Protein AF-A0A916PCR7-F1 (afdb_monomer_lite)

Sequence (101 aa):
DTVVQFGDGRMILPLVIMFVIVHLIDDLVVQPLVYSHSVGMHPVEVVFVLLIFGELFGLFGMLIAIPIEAIIKVSIREIYWGLTHYKITSTKYESFETART

pLDDT: mean 81.35, std 13.64, range [43.56, 96.88]

Secondary structure (DSSP, 8-state):
--TTTS-SGGGHHHHHHHHHHHHHHIIIIIHHHHHHHHH---HHHHHHHHHHHHHHHTHHHHHHHHHHHHHHHHHHHHHHHHHHT-----TTSHHHHTT--

Radius of gyration: 26.39 Å; chains: 1; bounding box: 63×49×71 Å

InterPro domains:
  IPR002549 Transmembrane protein TqsA-like [PF01594] (7-79)

Structure (mmCIF, N/CA/C/O backbone):
data_AF-A0A916PCR7-F1
#
_entry.id   AF-A0A916PCR7-F1
#
loop_
_atom_site.group_PDB
_atom_site.i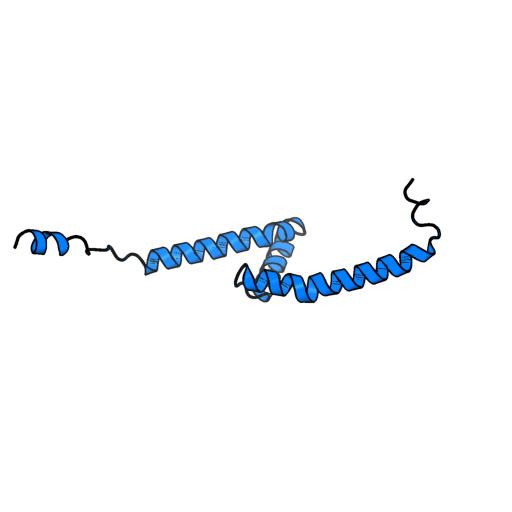d
_atom_site.type_symbol
_atom_site.label_atom_id
_atom_site.label_alt_id
_atom_site.label_comp_id
_atom_site.label_asym_id
_atom_site.label_entity_id
_atom_site.label_seq_id
_atom_site.pdbx_PDB_ins_code
_atom_site.Cartn_x
_atom_site.Cartn_y
_atom_site.Cartn_z
_atom_site.occupancy
_atom_site.B_iso_or_equiv
_atom_site.auth_seq_id
_atom_site.auth_comp_id
_atom_site.auth_asym_id
_atom_site.auth_atom_id
_atom_site.pdbx_PDB_model_num
ATOM 1 N N . ASP A 1 1 ? 32.630 -7.585 -14.526 1.00 43.56 1 ASP A N 1
ATOM 2 C CA . ASP A 1 1 ? 32.404 -8.641 -15.544 1.00 43.56 1 ASP A CA 1
ATOM 3 C C . ASP A 1 1 ? 30.933 -8.903 -15.897 1.00 43.56 1 ASP A C 1
ATOM 5 O O . ASP A 1 1 ? 30.562 -10.025 -16.225 1.00 43.56 1 ASP A O 1
ATOM 9 N N . THR A 1 2 ? 30.082 -7.869 -15.920 1.00 57.59 2 THR A N 1
ATOM 10 C CA . THR A 1 2 ? 28.644 -8.008 -16.242 1.00 57.59 2 THR A CA 1
ATOM 11 C C . THR A 1 2 ? 28.340 -7.766 -17.723 1.00 57.59 2 THR A C 1
ATOM 13 O O . THR A 1 2 ? 27.370 -8.290 -18.248 1.00 57.59 2 THR A O 1
ATOM 16 N N . VAL A 1 3 ? 29.197 -7.024 -18.431 1.00 57.69 3 VAL A N 1
ATOM 17 C CA . VAL A 1 3 ? 29.000 -6.643 -19.846 1.00 57.69 3 VAL A CA 1
ATOM 18 C C . VAL A 1 3 ? 29.380 -7.755 -20.833 1.00 57.69 3 VAL A C 1
ATOM 20 O O . VAL A 1 3 ? 28.954 -7.734 -21.980 1.00 57.69 3 VAL A O 1
ATOM 23 N N . VAL A 1 4 ? 30.166 -8.741 -20.387 1.00 56.78 4 VAL A N 1
ATOM 24 C CA . VAL A 1 4 ? 30.715 -9.818 -21.236 1.00 56.78 4 VAL A CA 1
ATOM 25 C C . VAL A 1 4 ? 29.798 -11.054 -21.268 1.00 56.78 4 VAL A C 1
ATOM 27 O O . VAL A 1 4 ? 29.942 -11.902 -22.139 1.00 56.78 4 VAL A O 1
ATOM 30 N N . GLN A 1 5 ? 28.812 -11.141 -20.363 1.00 59.28 5 GLN A N 1
ATOM 31 C CA . GLN A 1 5 ? 27.821 -12.230 -20.335 1.00 59.28 5 GLN A CA 1
ATOM 32 C C . GLN A 1 5 ? 26.566 -11.941 -21.182 1.00 59.28 5 GLN A C 1
ATOM 34 O O . GLN A 1 5 ? 25.948 -12.875 -21.680 1.00 59.28 5 GLN A O 1
ATOM 39 N N . PHE A 1 6 ? 26.220 -10.669 -21.415 1.00 59.72 6 PHE A N 1
ATOM 40 C CA . PHE A 1 6 ? 25.107 -10.247 -22.285 1.00 59.72 6 PHE A CA 1
ATOM 41 C C . PHE A 1 6 ? 25.579 -9.937 -23.707 1.00 59.72 6 PHE A C 1
ATOM 43 O O . PHE A 1 6 ? 25.242 -8.882 -24.234 1.00 59.72 6 PHE A O 1
ATOM 50 N N . GLY A 1 7 ? 26.426 -10.803 -24.276 1.00 61.53 7 GLY A N 1
ATOM 51 C CA . GLY A 1 7 ? 27.074 -10.605 -25.575 1.00 61.53 7 GLY A CA 1
ATOM 52 C C . GLY A 1 7 ? 26.183 -9.857 -26.572 1.00 61.53 7 GLY A C 1
ATOM 53 O O . GLY A 1 7 ? 25.189 -10.400 -27.037 1.00 61.53 7 GLY A O 1
ATOM 54 N N . ASP A 1 8 ? 26.563 -8.611 -26.871 1.00 67.50 8 ASP A N 1
ATOM 55 C CA . ASP A 1 8 ? 25.847 -7.639 -27.708 1.00 67.50 8 ASP A CA 1
ATOM 56 C C . ASP A 1 8 ? 24.690 -6.865 -27.018 1.00 67.50 8 ASP A C 1
ATOM 58 O O . ASP A 1 8 ? 23.697 -7.421 -26.548 1.00 67.50 8 ASP A O 1
ATOM 62 N N . GLY A 1 9 ? 24.765 -5.523 -27.035 1.00 70.81 9 GLY A N 1
ATOM 63 C CA . GLY A 1 9 ? 23.768 -4.607 -26.438 1.00 70.81 9 GLY A CA 1
ATOM 64 C C . GLY A 1 9 ? 22.352 -4.743 -27.020 1.00 70.81 9 GLY A C 1
ATOM 65 O O . GLY A 1 9 ? 21.386 -4.195 -26.487 1.00 70.81 9 GLY A O 1
ATOM 66 N N . ARG A 1 10 ? 22.213 -5.542 -28.080 1.00 74.31 10 ARG A N 1
ATOM 67 C CA . ARG A 1 10 ? 20.950 -5.999 -28.664 1.00 74.31 10 ARG A CA 1
ATOM 68 C C . ARG A 1 10 ? 20.106 -6.852 -27.713 1.00 74.31 10 ARG A C 1
ATOM 70 O O . ARG A 1 10 ? 18.897 -6.903 -27.906 1.00 74.31 10 ARG A O 1
ATOM 77 N N . MET A 1 11 ? 20.693 -7.476 -26.684 1.00 76.81 11 MET A N 1
ATOM 78 C CA . MET A 1 11 ? 19.947 -8.249 -25.674 1.00 76.81 11 MET A CA 1
ATOM 79 C C . MET A 1 11 ? 19.183 -7.383 -24.661 1.00 76.81 11 MET A C 1
ATOM 81 O O . MET A 1 11 ? 18.257 -7.868 -24.013 1.00 76.81 11 MET A O 1
ATOM 85 N N . ILE A 1 12 ? 19.518 -6.096 -24.544 1.00 84.38 12 ILE A N 1
ATOM 86 C CA . ILE A 1 12 ? 18.879 -5.191 -23.579 1.00 84.38 12 ILE A CA 1
ATOM 87 C C . ILE A 1 12 ? 17.412 -4.955 -23.952 1.00 84.38 12 ILE A C 1
ATOM 89 O O . ILE A 1 12 ? 16.535 -5.007 -23.096 1.00 84.38 12 ILE A O 1
ATOM 93 N N . LEU A 1 13 ? 17.131 -4.747 -25.240 1.00 86.12 13 LEU A N 1
ATOM 94 C CA . LEU A 1 13 ? 15.781 -4.471 -25.726 1.00 86.12 13 LEU A CA 1
ATOM 95 C C . LEU A 1 13 ? 14.775 -5.608 -25.431 1.00 86.12 13 LEU A C 1
ATOM 97 O O . LEU A 1 13 ? 13.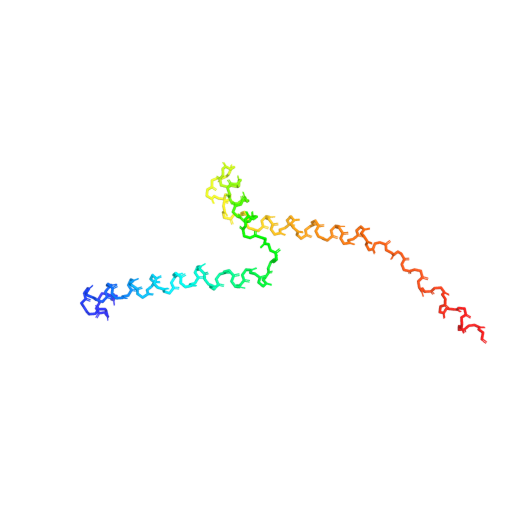736 -5.319 -24.836 1.00 86.12 13 LEU A O 1
ATOM 101 N N . PRO A 1 14 ? 15.041 -6.885 -25.775 1.00 88.94 14 PRO A N 1
ATOM 102 C CA . PRO A 1 14 ? 14.127 -7.978 -25.446 1.00 88.94 14 PRO A CA 1
ATOM 103 C C . PRO A 1 14 ? 13.986 -8.208 -23.934 1.00 88.94 14 PRO A C 1
ATOM 105 O O . PRO A 1 14 ? 12.891 -8.538 -23.486 1.00 88.94 14 PRO A O 1
ATOM 108 N N . LEU A 1 15 ? 15.036 -7.974 -23.134 1.00 89.44 15 LEU A N 1
ATOM 109 C CA . LEU A 1 15 ? 14.946 -8.033 -21.669 1.00 89.44 15 LEU A CA 1
ATOM 110 C C . LEU A 1 15 ? 14.010 -6.962 -21.103 1.00 89.44 15 LEU A C 1
ATOM 112 O O . LEU A 1 15 ? 13.171 -7.278 -20.265 1.00 89.44 15 LEU A O 1
ATOM 116 N N . VAL A 1 16 ? 14.118 -5.717 -21.575 1.00 91.88 16 VAL A N 1
ATOM 117 C CA . VAL A 1 16 ? 13.230 -4.622 -21.151 1.00 91.88 16 VAL A CA 1
ATOM 118 C C . VAL A 1 16 ? 11.784 -4.925 -21.532 1.00 91.88 16 VAL A C 1
ATOM 120 O O . VAL A 1 16 ? 10.894 -4.756 -20.704 1.00 91.88 16 VAL A O 1
ATOM 123 N N . ILE A 1 17 ? 11.538 -5.423 -22.746 1.00 94.31 17 ILE A N 1
ATOM 124 C CA . ILE A 1 17 ? 10.187 -5.797 -23.188 1.00 94.31 17 ILE A CA 1
ATOM 125 C C . ILE A 1 17 ? 9.619 -6.915 -22.308 1.00 94.31 17 ILE A C 1
ATOM 127 O O . ILE A 1 17 ? 8.491 -6.803 -21.832 1.00 94.31 17 ILE A O 1
ATOM 131 N N . MET A 1 18 ? 10.400 -7.969 -22.054 1.00 94.69 18 MET A N 1
ATOM 132 C CA . MET A 1 18 ? 9.986 -9.057 -21.168 1.00 94.69 18 MET A CA 1
ATOM 133 C C . MET A 1 18 ? 9.686 -8.537 -19.759 1.00 94.69 18 MET A C 1
ATOM 135 O O . MET A 1 18 ? 8.655 -8.885 -19.191 1.00 94.69 18 MET A O 1
ATOM 139 N N . PHE A 1 19 ? 10.557 -7.681 -19.216 1.00 95.06 19 PHE A N 1
ATOM 140 C CA . PHE A 1 19 ? 10.377 -7.092 -17.895 1.00 95.06 19 PHE A CA 1
ATOM 141 C C . PHE A 1 19 ? 9.088 -6.278 -17.825 1.00 95.06 19 PHE A C 1
ATOM 143 O O . PHE A 1 19 ? 8.289 -6.511 -16.929 1.00 95.06 19 PHE A O 1
ATOM 150 N N . VAL A 1 20 ? 8.841 -5.394 -18.795 1.00 96.00 20 VAL A N 1
ATOM 151 C CA . VAL A 1 20 ? 7.612 -4.592 -18.852 1.00 96.00 20 VAL A CA 1
ATOM 152 C C . VAL A 1 20 ? 6.378 -5.486 -18.909 1.00 96.00 20 VAL A C 1
ATOM 154 O O . VAL A 1 20 ? 5.443 -5.239 -18.162 1.00 96.00 20 VAL A O 1
ATOM 157 N N . ILE A 1 21 ? 6.372 -6.535 -19.739 1.00 96.88 21 ILE A N 1
ATOM 158 C CA . ILE A 1 21 ? 5.231 -7.461 -19.834 1.00 96.88 21 ILE A CA 1
ATOM 159 C C . ILE A 1 21 ? 4.975 -8.150 -18.492 1.00 96.88 21 ILE A C 1
ATOM 161 O O . ILE A 1 21 ? 3.837 -8.179 -18.027 1.00 96.88 21 ILE A O 1
ATOM 165 N N . VAL A 1 22 ? 6.022 -8.691 -17.865 1.00 96.19 22 VAL A N 1
ATOM 166 C CA . VAL A 1 22 ? 5.903 -9.367 -16.567 1.00 96.19 22 VAL A CA 1
ATOM 167 C C . VAL A 1 22 ? 5.428 -8.391 -15.492 1.00 96.19 22 VAL A C 1
ATOM 169 O O . VAL A 1 22 ? 4.509 -8.723 -14.753 1.00 96.19 22 VAL A O 1
ATOM 172 N N . HIS A 1 23 ? 5.993 -7.184 -15.442 1.00 94.81 23 HIS A N 1
ATOM 173 C CA . HIS A 1 23 ? 5.616 -6.158 -14.470 1.00 94.81 23 HIS A CA 1
ATOM 174 C C . HIS A 1 23 ? 4.165 -5.711 -14.656 1.00 94.81 23 HIS A C 1
ATOM 176 O O . HIS A 1 23 ? 3.425 -5.608 -13.687 1.00 94.81 23 HIS A O 1
ATOM 182 N N . LEU A 1 24 ? 3.716 -5.542 -15.906 1.00 96.31 24 LEU A N 1
ATOM 183 C CA . LEU A 1 24 ? 2.328 -5.190 -16.198 1.00 96.31 24 LEU A CA 1
ATOM 184 C C . LEU A 1 24 ? 1.357 -6.263 -15.697 1.00 96.31 24 LEU A C 1
ATOM 186 O O . LEU A 1 24 ? 0.297 -5.943 -15.169 1.00 96.31 24 LEU A O 1
ATOM 190 N N . ILE A 1 25 ? 1.703 -7.539 -15.886 1.00 95.44 25 ILE A N 1
ATOM 191 C CA . ILE A 1 25 ? 0.894 -8.660 -15.393 1.00 95.44 25 ILE A CA 1
ATOM 192 C C . ILE A 1 25 ? 0.892 -8.674 -13.860 1.00 95.44 25 ILE A C 1
ATOM 194 O O . ILE A 1 25 ? -0.159 -8.901 -13.258 1.00 95.44 25 ILE A O 1
ATOM 198 N N . ASP A 1 26 ? 2.040 -8.413 -13.236 1.00 92.88 26 ASP A N 1
ATOM 199 C CA . ASP A 1 26 ? 2.170 -8.377 -11.782 1.00 92.88 26 ASP A CA 1
ATOM 200 C C . ASP A 1 26 ? 1.294 -7.272 -11.170 1.00 92.88 26 ASP A C 1
ATOM 202 O O . ASP A 1 26 ? 0.443 -7.551 -10.326 1.00 92.88 26 ASP A O 1
ATOM 206 N N . ASP A 1 27 ? 1.398 -6.047 -11.684 1.00 89.31 27 ASP A N 1
ATOM 207 C CA . ASP A 1 27 ? 0.664 -4.887 -11.171 1.00 89.31 27 ASP A CA 1
ATOM 208 C C . ASP A 1 27 ? -0.844 -4.950 -11.471 1.00 89.31 27 ASP A C 1
ATOM 210 O O . ASP A 1 27 ? -1.667 -4.569 -10.638 1.00 89.31 27 ASP A O 1
ATOM 214 N N . LEU A 1 28 ? -1.242 -5.429 -12.658 1.00 90.06 28 LEU A N 1
ATOM 215 C CA . LEU A 1 28 ? -2.651 -5.414 -13.076 1.00 90.06 28 LEU A CA 1
ATOM 216 C C . LEU A 1 28 ? -3.441 -6.655 -12.652 1.00 90.06 28 LEU A C 1
ATOM 218 O O . LEU A 1 28 ? -4.666 -6.581 -12.553 1.00 90.06 28 LEU A O 1
ATOM 222 N N . VAL A 1 29 ? -2.782 -7.799 -12.452 1.00 90.06 29 VAL A N 1
ATOM 223 C CA . VAL A 1 29 ? -3.467 -9.078 -12.196 1.00 90.06 29 VAL A CA 1
ATOM 224 C C . VAL A 1 29 ? -3.044 -9.673 -10.863 1.00 90.06 29 VAL A C 1
ATOM 226 O O . VAL A 1 29 ? -3.906 -9.976 -10.038 1.00 90.06 29 VAL A O 1
ATOM 229 N N . VAL A 1 30 ? -1.741 -9.833 -10.631 1.00 88.25 30 VAL A N 1
ATOM 230 C CA . VAL A 1 30 ? -1.236 -10.552 -9.452 1.00 88.25 30 VAL A CA 1
ATOM 231 C C . VAL A 1 30 ? -1.485 -9.747 -8.180 1.00 88.25 30 VAL A C 1
ATOM 233 O O . VAL A 1 30 ? -2.109 -10.260 -7.251 1.00 88.25 30 VAL A O 1
ATOM 236 N N . GLN A 1 31 ? -1.083 -8.477 -8.155 1.00 84.81 31 GLN A N 1
ATOM 237 C CA . GLN A 1 31 ? -1.277 -7.579 -7.019 1.00 84.81 31 GLN A CA 1
ATOM 238 C C . GLN A 1 31 ? -2.756 -7.494 -6.593 1.00 84.81 31 GLN A C 1
ATOM 240 O O . GLN A 1 31 ? -3.041 -7.804 -5.434 1.00 84.81 31 GLN A O 1
ATOM 245 N N . PRO A 1 32 ? -3.735 -7.181 -7.470 1.00 76.94 32 PRO A N 1
ATOM 246 C CA . PRO A 1 32 ? -5.144 -7.130 -7.078 1.00 76.94 32 PRO A CA 1
ATOM 247 C C . PRO A 1 32 ? -5.683 -8.467 -6.573 1.00 76.94 32 PRO A C 1
ATOM 249 O O . PRO A 1 32 ? -6.437 -8.488 -5.600 1.00 76.94 32 PRO A O 1
ATOM 252 N N . LEU A 1 33 ? -5.293 -9.585 -7.196 1.00 82.12 33 LEU A N 1
ATOM 253 C CA . LEU A 1 33 ? -5.718 -10.920 -6.770 1.00 82.12 33 LEU A CA 1
ATOM 254 C C . LEU A 1 33 ? -5.224 -11.229 -5.345 1.00 82.12 33 LEU A C 1
ATOM 256 O O . LEU A 1 33 ? -5.983 -11.733 -4.512 1.00 82.12 33 LEU A O 1
ATOM 260 N N . VAL A 1 34 ? -3.969 -10.875 -5.056 1.00 79.25 34 VAL A N 1
ATOM 261 C CA . VAL A 1 34 ? -3.327 -11.063 -3.750 1.00 79.25 34 VAL A CA 1
ATOM 262 C C . VAL A 1 34 ? -3.924 -10.121 -2.698 1.00 79.25 34 VAL A C 1
ATOM 264 O O . VAL A 1 34 ? -4.278 -10.573 -1.604 1.00 79.25 34 VAL A O 1
ATOM 267 N N . TYR A 1 35 ? -4.108 -8.836 -3.016 1.00 68.38 35 TYR A N 1
ATOM 268 C CA . TYR A 1 35 ? -4.709 -7.856 -2.102 1.00 68.38 35 TYR A CA 1
ATOM 269 C C . TYR A 1 35 ? -6.194 -8.142 -1.828 1.00 68.38 35 TYR A C 1
ATOM 271 O O . TYR A 1 35 ? -6.649 -7.978 -0.692 1.00 68.38 35 TYR A O 1
ATOM 279 N N . SER A 1 36 ? -6.934 -8.644 -2.825 1.00 63.00 36 SER A N 1
ATOM 280 C CA . SER A 1 36 ? -8.338 -9.051 -2.689 1.00 63.00 36 SER A CA 1
ATOM 281 C C . SER A 1 36 ? -8.519 -10.160 -1.651 1.00 63.00 36 SER A C 1
ATOM 283 O O . SER A 1 36 ? -9.425 -10.069 -0.823 1.00 63.00 36 SER A O 1
ATOM 285 N N . HIS A 1 37 ? -7.641 -11.168 -1.645 1.00 65.19 37 HIS A N 1
ATOM 286 C CA . HIS A 1 37 ? -7.697 -12.246 -0.653 1.00 65.19 37 HIS A CA 1
ATOM 287 C C . HIS A 1 37 ? -7.191 -11.826 0.731 1.00 65.19 37 HIS A C 1
ATOM 289 O O . HIS A 1 37 ? -7.648 -12.369 1.735 1.00 65.19 37 HIS A O 1
ATOM 295 N N . SER A 1 38 ? -6.247 -10.884 0.799 1.00 61.69 38 SER A N 1
ATOM 296 C CA . SER A 1 38 ? -5.461 -10.679 2.021 1.00 61.69 38 SER A CA 1
ATOM 297 C C . SER A 1 38 ? -6.024 -9.626 2.977 1.00 61.69 38 SER A C 1
ATOM 299 O O . SER A 1 38 ? -5.729 -9.698 4.167 1.00 61.69 38 SER A O 1
ATOM 301 N N . VAL A 1 39 ? -6.804 -8.639 2.507 1.00 59.00 39 VAL A N 1
ATOM 302 C CA . VAL A 1 39 ? -7.092 -7.458 3.356 1.00 59.00 39 VAL A CA 1
ATOM 303 C C . VAL A 1 39 ? -8.540 -6.955 3.329 1.00 59.00 39 VAL A C 1
ATOM 305 O O . VAL A 1 39 ? -8.930 -6.151 4.184 1.00 59.00 39 VAL A O 1
ATOM 308 N N . GLY A 1 40 ? -9.373 -7.429 2.391 1.00 64.88 40 GLY A N 1
ATOM 309 C CA . GLY A 1 40 ? -10.777 -7.004 2.275 1.00 64.88 40 GLY A CA 1
ATOM 310 C C . GLY A 1 40 ? -10.945 -5.476 2.270 1.00 64.88 40 GLY A C 1
ATOM 311 O O . GLY A 1 40 ? -11.906 -4.954 2.834 1.00 64.88 40 GLY A O 1
ATOM 312 N N . MET A 1 41 ? -9.938 -4.754 1.773 1.00 68.38 41 MET A N 1
ATOM 313 C CA . MET A 1 41 ? -9.918 -3.299 1.633 1.00 68.38 41 MET A CA 1
ATOM 314 C C . M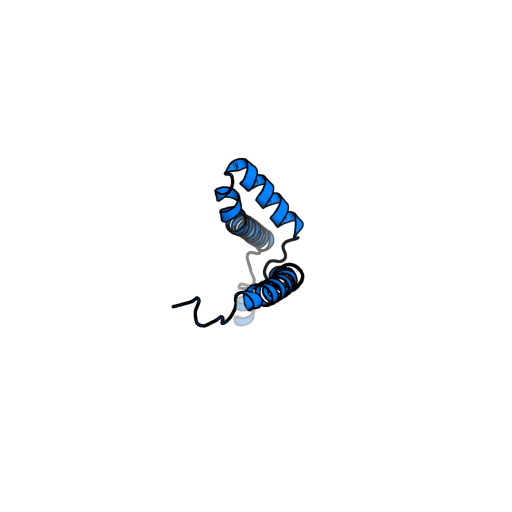ET A 1 41 ? -10.341 -2.953 0.224 1.00 68.38 41 MET A C 1
ATOM 316 O O . MET A 1 41 ? -9.914 -3.601 -0.736 1.00 68.38 41 MET A O 1
ATOM 320 N N . HIS A 1 42 ? -11.185 -1.940 0.095 1.00 75.38 42 HIS A N 1
ATOM 321 C CA . HIS A 1 42 ? -11.557 -1.472 -1.226 1.00 75.38 42 HIS A CA 1
ATOM 322 C C . HIS A 1 42 ? -10.348 -0.735 -1.834 1.00 75.38 42 HIS A C 1
ATOM 324 O O . HIS A 1 42 ? -9.786 0.123 -1.157 1.00 75.38 42 HIS A O 1
ATOM 330 N N . PRO A 1 43 ? -9.939 -0.987 -3.094 1.00 74.94 43 PRO A N 1
ATOM 331 C CA . PRO A 1 43 ? -8.751 -0.354 -3.689 1.00 74.94 43 PRO A CA 1
ATOM 332 C C . PRO A 1 43 ? -8.740 1.180 -3.598 1.00 74.94 43 PRO A C 1
ATOM 334 O O . PRO A 1 43 ? -7.688 1.802 -3.491 1.00 74.94 43 PRO A O 1
ATOM 337 N N . VAL A 1 44 ? -9.924 1.797 -3.583 1.00 85.00 44 VAL A N 1
ATOM 338 C CA . VAL A 1 44 ? -10.085 3.250 -3.409 1.00 85.00 44 VAL A CA 1
ATOM 339 C C . VAL A 1 44 ? -9.643 3.733 -2.022 1.00 85.00 44 VAL A C 1
ATOM 341 O O . VAL A 1 44 ? -9.113 4.834 -1.934 1.00 85.00 44 VAL A O 1
ATOM 344 N N . GLU A 1 45 ? -9.809 2.940 -0.956 1.00 85.88 45 GLU A N 1
ATOM 345 C CA . GLU A 1 45 ? -9.382 3.301 0.411 1.00 85.88 45 GLU A CA 1
ATOM 346 C C . GLU A 1 45 ? -7.867 3.517 0.461 1.00 85.88 45 GLU A C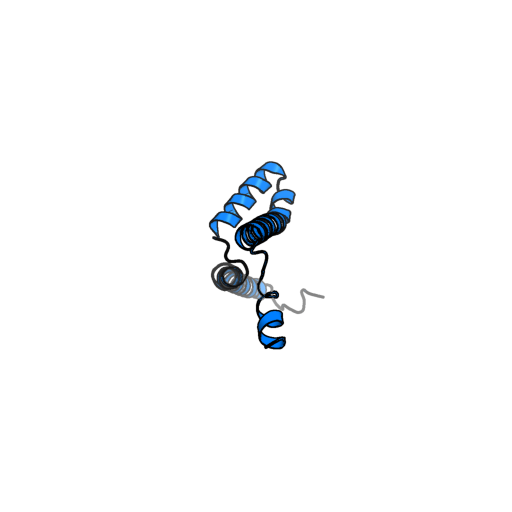 1
ATOM 348 O O . GLU A 1 45 ? -7.396 4.541 0.955 1.00 85.88 45 GLU A O 1
ATOM 353 N N . VAL A 1 46 ? -7.112 2.599 -0.150 1.00 83.75 46 VAL A N 1
ATOM 354 C CA . VAL A 1 46 ? -5.646 2.658 -0.221 1.00 83.75 46 VAL A CA 1
ATOM 355 C C . VAL A 1 46 ? -5.187 3.917 -0.956 1.00 83.75 46 VAL A C 1
ATOM 357 O O . VAL A 1 46 ? -4.327 4.644 -0.461 1.00 83.75 46 VAL A O 1
ATOM 360 N N . VAL A 1 47 ? -5.796 4.222 -2.107 1.00 89.12 47 VAL A N 1
ATOM 361 C CA . VAL A 1 47 ? -5.488 5.445 -2.868 1.00 89.12 47 VAL A CA 1
ATOM 362 C C . VAL A 1 47 ? -5.785 6.692 -2.035 1.00 89.12 47 VAL A C 1
ATOM 364 O O . VAL A 1 47 ? -4.973 7.613 -1.997 1.00 89.12 47 VAL A O 1
ATOM 367 N N . PHE A 1 48 ? -6.916 6.718 -1.329 1.00 92.06 48 PHE A N 1
ATOM 368 C CA . PHE A 1 48 ? -7.317 7.870 -0.525 1.00 92.06 48 PHE A CA 1
ATOM 369 C C . PHE A 1 48 ? -6.328 8.151 0.613 1.00 92.06 48 PHE A C 1
ATOM 371 O O . PHE A 1 48 ? -5.903 9.292 0.800 1.00 92.06 48 PHE A O 1
ATOM 378 N N . VAL A 1 49 ? -5.913 7.112 1.342 1.00 91.25 49 VAL A N 1
ATOM 379 C CA . VAL A 1 49 ? -4.923 7.250 2.418 1.00 91.25 49 VAL A CA 1
ATOM 380 C C . VAL A 1 49 ? -3.562 7.666 1.862 1.00 91.25 49 VAL A C 1
ATOM 382 O O . VAL A 1 49 ? -2.933 8.557 2.431 1.00 91.25 49 VAL A O 1
ATOM 385 N N . LEU A 1 50 ? -3.120 7.101 0.734 1.00 93.25 50 LEU A N 1
ATOM 386 C CA . LEU A 1 50 ? -1.862 7.503 0.095 1.00 93.25 50 LEU A CA 1
ATOM 387 C C . LEU A 1 50 ? -1.846 8.986 -0.287 1.00 93.25 50 LEU A C 1
ATOM 389 O O . LEU A 1 50 ? -0.827 9.643 -0.091 1.00 93.25 50 LEU A O 1
ATOM 393 N N . LEU A 1 51 ? -2.962 9.522 -0.789 1.00 94.44 51 LEU A N 1
ATOM 394 C CA . LEU A 1 51 ? -3.081 10.946 -1.111 1.00 94.44 51 LEU A CA 1
ATOM 395 C C . LEU A 1 51 ? -3.007 11.816 0.148 1.00 94.44 51 LEU A C 1
ATOM 397 O O . LEU A 1 51 ? -2.241 12.775 0.183 1.00 94.44 51 LEU A O 1
ATOM 401 N N . ILE A 1 52 ? -3.746 11.454 1.202 1.00 95.19 52 ILE A N 1
ATOM 402 C CA . ILE A 1 52 ? -3.737 12.198 2.472 1.00 95.19 52 ILE A CA 1
ATOM 403 C C . ILE A 1 52 ? -2.332 12.206 3.082 1.00 95.19 52 ILE A C 1
ATOM 405 O O . ILE A 1 52 ? -1.804 13.262 3.422 1.00 95.19 52 ILE A O 1
ATOM 409 N N . PHE A 1 53 ? -1.701 11.040 3.217 1.00 95.12 53 PHE A N 1
ATOM 410 C CA . PHE A 1 53 ? -0.372 10.943 3.817 1.00 95.12 53 PHE A CA 1
ATOM 411 C C . PHE A 1 53 ? 0.724 11.519 2.915 1.00 95.12 53 PHE A C 1
ATOM 413 O O . PHE A 1 53 ? 1.697 12.074 3.430 1.00 95.12 53 PHE A O 1
ATOM 420 N N . GLY A 1 54 ? 0.555 11.433 1.594 1.00 95.94 54 GLY A N 1
ATOM 421 C CA . GLY A 1 54 ? 1.432 12.067 0.614 1.00 95.94 54 GLY A CA 1
ATOM 422 C C . GLY A 1 54 ? 1.444 13.588 0.734 1.00 95.94 54 GLY A C 1
ATOM 423 O O . GLY A 1 54 ? 2.517 14.180 0.725 1.00 95.94 54 GLY A O 1
ATOM 424 N N . GLU A 1 55 ? 0.289 14.219 0.943 1.00 96.12 55 GLU A N 1
ATOM 425 C CA . GLU A 1 55 ? 0.216 15.666 1.187 1.00 96.12 55 GLU A CA 1
ATOM 426 C C . GLU A 1 55 ? 0.778 16.057 2.566 1.00 96.12 55 GLU A C 1
ATOM 428 O O . GLU A 1 55 ? 1.463 17.069 2.696 1.00 96.12 55 GLU A O 1
ATOM 433 N N . LEU A 1 56 ? 0.536 15.249 3.606 1.00 95.56 56 LEU A N 1
ATOM 434 C CA . LEU A 1 56 ? 0.945 15.584 4.978 1.00 95.56 56 LEU A CA 1
ATOM 435 C C . LEU A 1 56 ? 2.451 15.427 5.237 1.00 95.56 56 LEU A C 1
ATOM 437 O O . LEU A 1 56 ? 3.045 16.247 5.938 1.00 95.56 56 LEU A O 1
ATOM 441 N N . PHE A 1 57 ? 3.065 14.360 4.720 1.00 94.25 57 PHE A N 1
ATOM 442 C CA . PHE A 1 57 ? 4.450 13.987 5.039 1.00 94.25 57 PHE A CA 1
ATOM 443 C C . PHE A 1 57 ? 5.296 13.690 3.790 1.00 94.25 57 PHE A C 1
ATOM 445 O O . PHE A 1 57 ? 6.417 13.179 3.900 1.00 94.25 57 PHE A O 1
ATOM 452 N 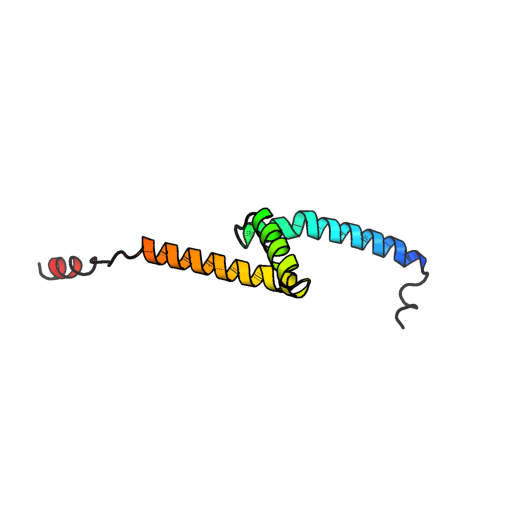N . GLY A 1 58 ? 4.779 13.983 2.593 1.00 93.81 58 GLY A N 1
ATOM 453 C CA . GLY A 1 58 ? 5.461 13.710 1.333 1.00 93.81 58 GLY A CA 1
ATOM 454 C C . GLY A 1 58 ? 5.667 12.213 1.097 1.00 93.81 58 GLY A C 1
ATOM 455 O O . GLY A 1 58 ? 4.857 11.364 1.476 1.00 93.81 58 GLY A O 1
ATOM 456 N N . LEU A 1 59 ? 6.819 11.880 0.513 1.00 94.75 59 LEU A N 1
ATOM 457 C CA . LEU A 1 59 ? 7.210 10.500 0.217 1.00 94.75 59 LEU A CA 1
ATOM 458 C C . LEU A 1 59 ? 7.196 9.598 1.462 1.00 94.75 59 LEU A C 1
ATOM 460 O O . LEU A 1 59 ? 6.761 8.451 1.390 1.00 94.75 59 LEU A O 1
ATOM 464 N N . PHE A 1 60 ? 7.640 10.110 2.614 1.00 94.75 60 PHE A N 1
ATOM 465 C CA . PHE A 1 60 ? 7.657 9.331 3.854 1.00 94.75 60 PHE A CA 1
ATOM 466 C C . PHE A 1 60 ? 6.250 8.965 4.322 1.00 94.75 60 PHE A C 1
ATOM 468 O O . PHE A 1 60 ? 6.048 7.851 4.799 1.00 94.75 60 PHE A O 1
ATOM 475 N N . GLY A 1 61 ? 5.278 9.861 4.133 1.00 94.06 61 GLY A N 1
ATOM 476 C CA . GLY A 1 61 ? 3.874 9.582 4.422 1.00 94.06 61 GLY A CA 1
ATOM 477 C C . GLY A 1 61 ? 3.329 8.443 3.578 1.00 94.06 61 GLY A C 1
ATOM 478 O O . GLY A 1 61 ? 2.696 7.537 4.110 1.00 94.06 61 GLY A O 1
ATOM 479 N N . MET A 1 62 ? 3.636 8.441 2.281 1.00 94.44 62 MET A N 1
ATOM 480 C CA . MET A 1 62 ? 3.217 7.365 1.380 1.00 94.44 62 MET A CA 1
ATOM 481 C C . MET A 1 62 ? 3.798 6.001 1.784 1.00 94.44 62 MET A C 1
ATOM 483 O O . MET A 1 62 ? 3.085 5.003 1.732 1.00 94.44 62 MET A O 1
ATOM 487 N N . LEU A 1 63 ? 5.054 5.951 2.247 1.00 93.56 63 LEU A N 1
ATOM 488 C CA . LEU A 1 63 ? 5.694 4.705 2.695 1.00 93.56 63 LEU A CA 1
ATOM 489 C C . LEU A 1 63 ? 5.010 4.093 3.927 1.00 93.56 63 LEU A C 1
ATOM 491 O O . LEU A 1 63 ? 4.908 2.871 4.032 1.00 93.56 63 LEU A O 1
ATOM 495 N N . ILE A 1 64 ? 4.547 4.931 4.858 1.00 94.25 64 ILE A N 1
ATOM 496 C CA . ILE A 1 64 ? 3.923 4.480 6.113 1.00 94.25 64 ILE A CA 1
ATOM 497 C C . ILE A 1 64 ? 2.388 4.443 6.058 1.00 94.25 64 ILE A C 1
ATOM 499 O O . ILE A 1 64 ? 1.756 4.004 7.016 1.00 94.25 64 ILE A O 1
ATOM 503 N N . ALA A 1 65 ? 1.779 4.875 4.953 1.00 92.38 65 ALA A N 1
ATOM 504 C CA . ALA A 1 65 ? 0.329 4.946 4.790 1.00 92.38 65 ALA A CA 1
ATOM 505 C C . ALA A 1 65 ? -0.350 3.582 4.994 1.00 92.38 65 ALA A C 1
ATOM 507 O O . ALA A 1 65 ? -1.282 3.467 5.786 1.00 92.38 65 ALA A O 1
ATOM 508 N N . ILE A 1 66 ? 0.161 2.543 4.326 1.00 89.12 66 ILE A N 1
ATOM 509 C CA . ILE A 1 66 ? -0.388 1.179 4.377 1.00 89.12 66 ILE A CA 1
ATOM 510 C C . ILE A 1 66 ? -0.356 0.593 5.801 1.00 89.12 66 ILE A C 1
ATOM 512 O O . ILE A 1 66 ? -1.401 0.151 6.278 1.00 89.12 66 ILE A O 1
ATOM 516 N N . PRO A 1 67 ? 0.784 0.581 6.527 1.00 88.81 67 PRO A N 1
ATOM 517 C CA . PRO A 1 67 ? 0.795 0.026 7.877 1.00 88.81 67 PRO A CA 1
ATOM 518 C C . PRO A 1 67 ? -0.100 0.807 8.848 1.00 88.81 67 PRO A C 1
ATOM 520 O O . PRO A 1 67 ? -0.734 0.190 9.703 1.00 88.81 67 PRO A O 1
ATOM 523 N N . ILE A 1 68 ? -0.197 2.135 8.719 1.00 92.44 68 ILE A N 1
ATOM 524 C CA . ILE A 1 68 ? -1.087 2.936 9.575 1.00 92.44 68 ILE A CA 1
ATOM 525 C C . ILE A 1 68 ? -2.555 2.601 9.305 1.00 92.44 68 ILE A C 1
ATOM 527 O O . ILE A 1 68 ? -3.323 2.397 10.247 1.00 92.44 68 ILE A O 1
ATOM 531 N N . GLU A 1 69 ? -2.945 2.514 8.039 1.00 90.19 69 GLU A N 1
ATOM 532 C CA . GLU A 1 69 ? -4.312 2.187 7.645 1.00 90.19 69 GLU A CA 1
ATOM 533 C C . GLU A 1 69 ? -4.718 0.781 8.121 1.00 90.19 69 GLU A C 1
ATOM 535 O O . GLU A 1 69 ? -5.781 0.625 8.734 1.00 90.19 69 GLU A O 1
ATOM 540 N N . ALA A 1 70 ? -3.815 -0.200 8.021 1.00 88.56 70 ALA A N 1
ATOM 541 C CA . ALA A 1 70 ? -4.022 -1.535 8.576 1.00 88.56 70 ALA A CA 1
ATOM 542 C C . ALA A 1 70 ? -4.247 -1.516 10.101 1.00 88.56 70 ALA A C 1
ATOM 544 O O . ALA A 1 70 ? -5.178 -2.159 10.597 1.00 88.56 70 ALA A O 1
ATOM 545 N N . ILE A 1 71 ? -3.438 -0.756 10.853 1.00 92.50 71 ILE A N 1
ATOM 546 C CA . ILE A 1 71 ? -3.578 -0.629 12.315 1.00 92.50 71 ILE A CA 1
ATOM 547 C C . ILE A 1 71 ? -4.940 -0.030 12.677 1.00 92.50 71 ILE A C 1
ATOM 549 O O . ILE A 1 71 ? -5.619 -0.547 13.570 1.00 92.50 71 ILE A O 1
ATOM 553 N N . ILE A 1 72 ? -5.359 1.033 11.987 1.00 91.50 72 ILE A N 1
ATOM 554 C CA . ILE A 1 72 ? -6.644 1.699 12.237 1.00 91.50 72 ILE A CA 1
ATOM 555 C C . ILE A 1 72 ? -7.802 0.731 11.975 1.00 91.50 72 ILE A C 1
ATOM 557 O O . ILE A 1 72 ? -8.674 0.575 12.836 1.00 91.50 72 ILE A O 1
ATOM 561 N N . LYS A 1 73 ? -7.798 0.036 10.831 1.00 86.94 73 LYS A N 1
ATOM 562 C CA . LYS A 1 73 ? -8.878 -0.888 10.459 1.00 86.94 73 LYS A CA 1
ATOM 563 C C . LYS A 1 73 ? -9.007 -2.044 11.448 1.00 86.94 73 LYS A C 1
ATOM 565 O O . LYS A 1 73 ? -10.119 -2.355 11.879 1.00 86.94 73 LYS A O 1
ATOM 570 N N . VAL A 1 74 ? -7.888 -2.660 11.836 1.00 90.25 74 VAL A N 1
ATOM 571 C CA . VAL A 1 74 ? -7.886 -3.742 12.833 1.00 90.25 74 VAL A CA 1
ATOM 572 C C . VAL A 1 74 ? -8.361 -3.224 14.188 1.00 90.25 74 VAL A C 1
ATOM 574 O O . VAL A 1 74 ? -9.217 -3.854 14.799 1.00 90.25 74 VAL A O 1
ATOM 577 N N . SER A 1 75 ? -7.895 -2.051 14.623 1.00 92.75 75 SER A N 1
ATOM 578 C CA . SER A 1 75 ? -8.316 -1.460 15.900 1.00 92.75 75 SER A CA 1
ATOM 579 C C . SER A 1 75 ? -9.827 -1.231 15.945 1.00 92.75 75 SER A C 1
ATOM 581 O O . SER A 1 75 ? -10.485 -1.637 16.900 1.00 92.75 75 SER A O 1
ATOM 583 N N . ILE A 1 76 ? -10.402 -0.640 14.893 1.00 91.81 76 ILE A N 1
ATOM 584 C CA . ILE A 1 76 ? -11.851 -0.418 14.798 1.00 91.81 76 ILE A CA 1
ATOM 585 C C . ILE A 1 76 ? -12.601 -1.751 14.790 1.00 91.81 76 ILE A C 1
ATOM 587 O O . ILE A 1 76 ? -13.602 -1.890 15.491 1.00 91.81 76 ILE A O 1
ATOM 591 N N . ARG A 1 77 ? -12.118 -2.738 14.027 1.00 89.62 77 ARG A N 1
ATOM 592 C CA . ARG A 1 77 ? -12.741 -4.063 13.937 1.00 89.62 77 ARG A CA 1
ATOM 593 C C . ARG A 1 77 ? -12.773 -4.770 15.289 1.00 89.62 77 ARG A C 1
ATOM 595 O O . ARG A 1 77 ? -13.825 -5.275 15.670 1.00 89.62 77 ARG A O 1
ATOM 602 N N . GLU A 1 78 ? -11.653 -4.783 16.002 1.00 90.06 78 GLU A N 1
ATOM 603 C CA . GLU A 1 78 ? -11.537 -5.428 17.313 1.00 90.06 78 GLU A CA 1
ATOM 604 C C . GLU A 1 78 ? -12.365 -4.700 18.374 1.00 90.06 78 GLU A C 1
ATOM 606 O O . GLU A 1 78 ? -13.071 -5.338 19.153 1.00 90.06 78 GLU A O 1
ATOM 611 N N . ILE A 1 79 ? -12.370 -3.364 18.365 1.00 93.00 79 ILE A N 1
ATOM 612 C CA . ILE A 1 79 ? -13.219 -2.577 19.268 1.00 93.00 79 ILE A CA 1
ATOM 613 C C . ILE A 1 79 ? -14.698 -2.852 18.981 1.00 93.00 79 ILE A C 1
ATOM 615 O O . ILE A 1 79 ? -15.469 -3.110 19.905 1.00 93.00 79 ILE A O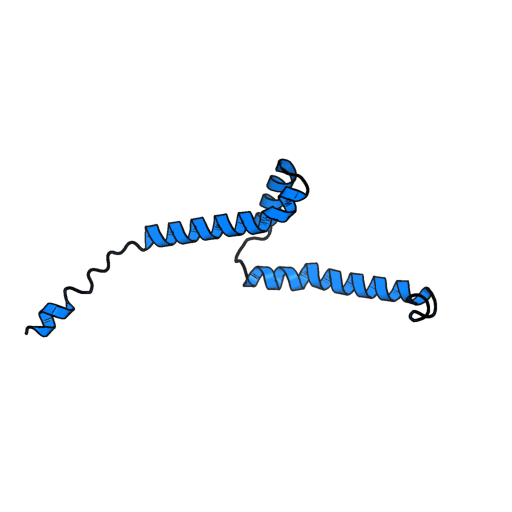 1
ATOM 619 N N . TYR A 1 80 ? -15.108 -2.837 17.712 1.00 91.88 80 TYR A N 1
ATOM 620 C CA . TYR A 1 80 ? -16.493 -3.093 17.326 1.00 91.88 80 TYR A CA 1
ATOM 621 C C . TYR A 1 80 ? -16.929 -4.517 17.688 1.00 91.88 80 TYR A C 1
ATOM 623 O O . TYR A 1 80 ? -18.019 -4.717 18.230 1.00 91.88 80 TYR A O 1
ATOM 631 N N . TRP A 1 81 ? -16.067 -5.510 17.456 1.00 90.44 81 TRP A N 1
ATOM 632 C CA . TRP A 1 81 ? -16.308 -6.885 17.885 1.00 90.44 81 TRP A CA 1
ATOM 633 C C . TRP A 1 81 ? -16.443 -6.975 19.408 1.00 90.44 81 TRP A C 1
ATOM 635 O O . TRP A 1 81 ? -17.419 -7.536 19.903 1.00 90.44 81 TRP A O 1
ATOM 645 N N . GLY A 1 82 ? -15.512 -6.379 20.157 1.00 87.00 82 GLY A N 1
ATOM 646 C CA . GLY A 1 82 ? -15.518 -6.379 21.620 1.00 87.00 82 GLY A CA 1
ATOM 647 C C . GLY A 1 82 ? -16.760 -5.714 22.221 1.00 87.00 82 GLY A C 1
ATOM 648 O O . GLY A 1 82 ? -17.336 -6.242 23.170 1.00 87.00 82 GLY A O 1
ATOM 649 N N . LEU A 1 83 ? -17.222 -4.605 21.637 1.00 87.31 83 LEU A N 1
ATOM 650 C CA . LEU A 1 83 ? -18.441 -3.915 22.069 1.00 87.31 83 LEU A CA 1
ATOM 651 C C . LEU A 1 83 ? -19.710 -4.716 21.750 1.00 87.31 83 LEU A C 1
ATOM 653 O O . LEU A 1 83 ? -20.634 -4.753 22.560 1.00 87.31 83 LEU A O 1
ATOM 657 N N . THR A 1 84 ? -19.767 -5.372 20.589 1.00 83.75 84 THR A N 1
ATOM 658 C CA . THR A 1 84 ? -20.952 -6.137 20.158 1.00 83.75 84 THR A CA 1
ATOM 659 C C . THR A 1 84 ? -21.044 -7.529 20.789 1.00 83.75 84 THR A C 1
ATOM 661 O O . THR A 1 84 ? -22.147 -8.051 20.948 1.00 83.75 84 THR A O 1
ATOM 664 N N . HIS A 1 85 ? -19.915 -8.123 21.193 1.00 75.62 85 HIS A N 1
ATOM 665 C CA . HIS A 1 85 ? -19.835 -9.465 21.783 1.00 75.62 85 HIS A CA 1
ATOM 666 C C . HIS A 1 85 ? -19.542 -9.471 23.286 1.00 75.62 85 HIS A C 1
ATOM 668 O O . HIS A 1 85 ? -19.171 -10.511 23.833 1.00 75.62 85 HIS A O 1
ATOM 674 N N . TYR A 1 86 ? -19.802 -8.370 23.998 1.00 66.69 86 TYR A N 1
ATOM 675 C CA . TYR A 1 86 ? -19.835 -8.368 25.464 1.00 66.69 86 TYR A CA 1
ATOM 676 C C . TYR A 1 86 ? -21.095 -9.090 25.988 1.00 66.69 86 TYR A C 1
ATOM 678 O O . TYR A 1 86 ? -21.909 -8.546 26.731 1.00 66.69 86 TYR A O 1
ATOM 686 N N . LYS A 1 87 ? -21.299 -10.346 25.577 1.00 62.91 87 LYS A N 1
ATOM 687 C CA . LYS A 1 87 ? -22.183 -11.264 26.287 1.00 62.91 87 LYS A CA 1
ATOM 688 C C . LYS A 1 87 ? -21.373 -11.828 27.440 1.00 62.91 87 LYS A C 1
ATOM 690 O O . LYS A 1 87 ? -20.502 -12.674 27.259 1.00 62.91 87 LYS A O 1
ATOM 695 N N . ILE A 1 88 ? -21.676 -11.338 28.637 1.00 60.44 88 ILE A N 1
ATOM 696 C CA . ILE A 1 88 ? -21.307 -11.982 29.892 1.00 60.44 88 ILE A CA 1
ATOM 697 C C . ILE A 1 88 ? -21.985 -13.356 29.858 1.00 60.44 88 ILE A C 1
ATOM 699 O O . ILE A 1 88 ? -23.178 -13.488 30.122 1.00 60.44 88 ILE A O 1
ATOM 703 N N . THR A 1 89 ? -21.255 -14.368 29.401 1.00 63.91 89 THR A N 1
ATOM 704 C CA . THR A 1 89 ? -21.756 -15.731 29.241 1.00 63.91 89 THR A CA 1
ATOM 705 C C . THR A 1 89 ? -22.081 -16.315 30.617 1.00 63.91 89 THR A C 1
ATOM 707 O O . THR A 1 89 ? -21.237 -16.909 31.281 1.00 63.91 89 THR A O 1
ATOM 710 N N . SER A 1 90 ? -23.341 -16.161 31.032 1.00 59.94 90 SER A N 1
ATOM 711 C CA . SER A 1 90 ? -23.956 -16.762 32.226 1.00 59.94 90 SER A CA 1
ATOM 712 C C . SER A 1 90 ? -24.256 -18.268 32.063 1.00 59.94 90 SER A C 1
ATOM 714 O O . SER A 1 90 ? -25.047 -18.842 32.807 1.00 59.94 90 SER A O 1
ATOM 716 N N . THR A 1 91 ? -23.611 -18.954 31.118 1.00 67.44 91 THR A N 1
ATOM 717 C CA . THR A 1 91 ? -23.863 -20.373 30.790 1.00 67.44 91 THR A CA 1
ATOM 718 C C . THR A 1 91 ? -23.315 -21.362 31.827 1.00 67.44 91 THR A C 1
ATOM 720 O O . THR A 1 91 ? -23.544 -22.559 31.714 1.00 67.44 91 THR A O 1
ATOM 723 N N . LYS A 1 92 ? -22.619 -20.902 32.876 1.00 60.19 92 LYS A N 1
ATOM 724 C CA . LYS A 1 92 ? -22.043 -21.797 33.894 1.00 60.19 92 LYS A CA 1
ATOM 725 C C . LYS A 1 92 ? -22.931 -22.034 35.123 1.00 60.19 92 LYS A C 1
ATOM 727 O O . LYS A 1 92 ? -22.515 -22.788 35.988 1.00 60.19 92 LYS A O 1
ATOM 732 N N . TYR A 1 93 ? -24.114 -21.421 35.229 1.00 62.12 93 TYR A N 1
ATOM 733 C CA . TYR A 1 93 ? -25.015 -21.625 36.381 1.00 62.12 93 TYR A CA 1
ATOM 734 C C . TYR A 1 93 ? -25.985 -22.805 36.191 1.00 62.12 93 TYR A C 1
ATOM 736 O O . TYR A 1 93 ? -26.251 -23.539 37.137 1.00 62.12 93 TYR A O 1
ATOM 744 N N . GLU A 1 94 ? -26.414 -23.075 34.959 1.00 64.81 94 GLU A N 1
ATOM 745 C CA . GLU A 1 94 ? -27.410 -24.115 34.641 1.00 64.81 94 GLU A CA 1
ATOM 746 C C . GLU A 1 94 ? -26.834 -25.549 34.714 1.00 64.81 94 GLU A C 1
ATOM 748 O O . GLU A 1 94 ? -27.523 -26.517 35.041 1.00 64.81 94 GLU A O 1
ATOM 753 N N . SER A 1 95 ? -25.519 -25.692 34.503 1.00 64.44 95 SER A N 1
ATOM 754 C CA . SER A 1 95 ? -24.819 -26.982 34.569 1.00 64.44 95 SER A CA 1
ATOM 755 C C . SER A 1 95 ? -24.551 -27.484 35.994 1.00 64.44 95 SER A C 1
ATOM 757 O O . SER A 1 95 ? -24.199 -28.649 36.162 1.00 64.44 95 SER A O 1
ATOM 759 N N . PHE A 1 96 ? -24.685 -26.635 37.020 1.00 66.06 96 PHE A N 1
ATOM 760 C CA . PHE A 1 96 ? -24.495 -27.045 38.421 1.00 66.06 96 PHE A CA 1
ATOM 761 C C . PHE A 1 96 ? -25.797 -27.441 39.127 1.00 66.06 96 PHE A C 1
ATOM 763 O O . PHE A 1 96 ? -25.738 -28.125 40.148 1.00 66.06 96 PHE A O 1
ATOM 770 N N . GLU A 1 97 ? -26.954 -27.057 38.590 1.00 66.75 97 GLU A N 1
ATOM 771 C CA . GLU A 1 97 ? -28.263 -27.399 39.159 1.00 66.75 97 GLU A CA 1
ATOM 772 C C . GLU A 1 97 ? -28.711 -28.797 38.705 1.00 66.75 97 GLU A C 1
ATOM 774 O O . GLU A 1 97 ? -29.121 -29.612 39.526 1.00 66.75 97 GLU A O 1
ATOM 779 N N . THR A 1 98 ? -28.449 -29.142 37.440 1.00 66.12 98 THR A N 1
ATOM 780 C CA . THR A 1 98 ? -28.694 -30.487 36.877 1.00 66.12 98 THR A CA 1
ATOM 781 C C . THR A 1 98 ? -27.743 -31.556 37.439 1.00 66.12 98 THR A C 1
ATOM 783 O O . THR A 1 98 ? -28.057 -32.737 37.436 1.00 66.12 98 THR A O 1
ATOM 786 N N . ALA A 1 99 ? -26.570 -31.162 37.950 1.00 69.50 99 ALA A N 1
ATOM 787 C CA . ALA A 1 99 ? -25.616 -32.075 38.591 1.00 69.50 99 ALA A CA 1
ATOM 788 C C . ALA A 1 99 ? -25.922 -32.333 40.082 1.00 69.50 99 ALA A C 1
ATOM 790 O O . ALA A 1 99 ? -25.200 -33.087 40.738 1.00 69.50 99 ALA A O 1
ATOM 791 N N . ARG A 1 100 ? -26.951 -31.671 40.632 1.00 69.50 100 ARG A N 1
ATOM 792 C CA . ARG A 1 100 ? -27.419 -31.825 42.019 1.00 69.50 100 ARG A CA 1
ATOM 793 C C . ARG A 1 100 ? -28.788 -32.515 42.138 1.00 69.50 100 ARG A C 1
ATOM 795 O O . ARG A 1 100 ? -29.191 -32.784 43.268 1.00 69.50 100 ARG A O 1
ATOM 802 N N . THR A 1 101 ? -29.464 -32.807 41.026 1.00 62.94 101 THR A N 1
ATOM 803 C CA . THR A 1 101 ? -30.693 -33.623 40.942 1.00 62.94 101 THR A CA 1
ATOM 804 C C . THR A 1 101 ? -30.381 -35.015 40.427 1.00 62.94 101 THR A C 1
ATOM 806 O O . THR A 1 101 ? -30.866 -35.988 41.040 1.00 62.94 101 THR A O 1
#

Organism: Kryptobacter tengchongensis (NCBI:txid1643429)

Foldseek 3Di:
DVQVVCPDPVSVVVVVVVVVVVVCCCVVPVVCVVCVVPQVDDPVVLVVQLVVLCVVPNPVRNVCSVVVVSVVVVVVVVVVCCVVPPPPPPVPPVVVVVVVD